Protein AF-A0A7G8DC48-F1 (afdb_monomer_lite)

Structure (mmCIF, N/CA/C/O backbone):
data_AF-A0A7G8DC48-F1
#
_entry.id   AF-A0A7G8DC48-F1
#
loop_
_atom_site.group_PDB
_atom_site.id
_atom_site.type_symbol
_atom_site.label_atom_id
_atom_site.label_alt_id
_atom_site.label_comp_id
_atom_site.label_asym_id
_atom_site.label_entity_id
_atom_site.label_seq_id
_atom_site.pdbx_PDB_ins_code
_atom_site.Cartn_x
_atom_site.Cartn_y
_atom_site.Cartn_z
_atom_site.occupancy
_atom_site.B_iso_or_equiv
_atom_site.auth_seq_id
_atom_site.auth_comp_id
_atom_site.auth_asym_id
_atom_site.auth_atom_id
_atom_site.pdbx_PDB_model_num
ATOM 1 N N . MET A 1 1 ? -18.745 5.823 3.805 1.00 41.88 1 MET A N 1
ATOM 2 C CA . MET A 1 1 ? -18.434 5.331 2.440 1.00 41.88 1 MET A CA 1
ATOM 3 C C . MET A 1 1 ? -16.960 5.470 2.044 1.00 41.88 1 MET A C 1
ATOM 5 O O . MET A 1 1 ? -16.484 4.563 1.382 1.00 41.88 1 MET A O 1
ATOM 9 N N . LYS A 1 2 ? -16.214 6.501 2.482 1.00 39.47 2 LYS A N 1
ATOM 10 C CA . LYS A 1 2 ? -14.803 6.722 2.087 1.00 39.47 2 LYS A CA 1
ATOM 11 C C . LYS A 1 2 ? -13.850 5.543 2.348 1.00 39.47 2 LYS A C 1
ATOM 13 O O . LYS A 1 2 ? -13.164 5.117 1.438 1.00 39.47 2 LYS A O 1
ATOM 18 N N . SER A 1 3 ? -13.888 4.904 3.514 1.00 40.12 3 SER A N 1
ATOM 19 C CA . SER A 1 3 ? -12.921 3.841 3.833 1.00 40.12 3 SER A CA 1
ATOM 20 C C . SER A 1 3 ? -13.140 2.507 3.089 1.00 40.12 3 SER A C 1
ATOM 22 O O . SER A 1 3 ? -12.330 1.598 3.225 1.00 40.12 3 SER A O 1
ATOM 24 N N . LEU A 1 4 ? -14.245 2.320 2.341 1.00 39.66 4 LEU A N 1
ATOM 25 C CA . LEU A 1 4 ? -14.420 1.126 1.486 1.00 39.66 4 LEU A CA 1
ATOM 26 C C . LEU A 1 4 ? -13.585 1.259 0.201 1.00 39.66 4 LEU A C 1
ATOM 28 O O . LEU A 1 4 ? -13.004 0.279 -0.241 1.00 39.66 4 LEU A O 1
ATOM 32 N N . LEU A 1 5 ? -13.472 2.486 -0.324 1.00 43.56 5 LEU A N 1
ATOM 33 C CA . LEU A 1 5 ? -12.595 2.827 -1.447 1.00 43.56 5 LEU A CA 1
ATOM 34 C C . LEU A 1 5 ? -11.119 2.632 -1.083 1.00 43.56 5 LEU A C 1
ATOM 36 O O . LEU A 1 5 ? -10.371 2.144 -1.913 1.00 43.56 5 LEU A O 1
ATOM 40 N N . VAL A 1 6 ? -10.732 2.918 0.164 1.00 48.12 6 VAL A N 1
ATOM 41 C CA . VAL A 1 6 ? -9.355 2.727 0.659 1.00 48.12 6 VAL A CA 1
ATOM 42 C C . VAL A 1 6 ? -8.963 1.248 0.711 1.00 48.12 6 VAL A C 1
ATOM 44 O O . VAL A 1 6 ? -7.875 0.876 0.291 1.00 48.12 6 VAL A O 1
ATOM 47 N N . LEU A 1 7 ? -9.875 0.375 1.158 1.00 49.19 7 LEU A N 1
ATOM 48 C CA . LEU A 1 7 ? -9.689 -1.082 1.101 1.00 49.19 7 LEU A CA 1
ATOM 49 C C . LEU A 1 7 ? -9.561 -1.573 -0.337 1.00 49.19 7 LEU A C 1
ATOM 51 O O . LEU A 1 7 ? -8.657 -2.341 -0.641 1.00 49.19 7 LEU A O 1
ATOM 55 N N . SER A 1 8 ? -10.441 -1.110 -1.224 1.00 47.03 8 SER A N 1
ATOM 56 C CA . SER A 1 8 ? -10.357 -1.432 -2.645 1.00 47.03 8 SER A CA 1
ATOM 57 C C . SER A 1 8 ? -9.055 -0.926 -3.260 1.00 47.03 8 SER A C 1
ATOM 59 O O . SER A 1 8 ? -8.451 -1.671 -4.012 1.00 47.03 8 SER A O 1
ATOM 61 N N . ALA A 1 9 ? -8.580 0.268 -2.902 1.00 49.69 9 ALA A N 1
ATOM 62 C CA . ALA A 1 9 ? -7.296 0.795 -3.347 1.00 49.69 9 ALA A CA 1
ATOM 63 C C . ALA A 1 9 ? -6.138 -0.069 -2.829 1.00 49.69 9 ALA A C 1
ATOM 65 O O . ALA A 1 9 ? -5.349 -0.539 -3.631 1.00 49.69 9 ALA A O 1
ATOM 66 N N . LEU A 1 10 ? -6.069 -0.388 -1.532 1.00 49.69 10 LEU A N 1
ATOM 67 C CA . LEU A 1 10 ? -5.017 -1.246 -0.951 1.00 49.69 10 LEU A CA 1
ATOM 68 C C . LEU A 1 10 ? -4.966 -2.649 -1.596 1.00 49.69 10 LEU A C 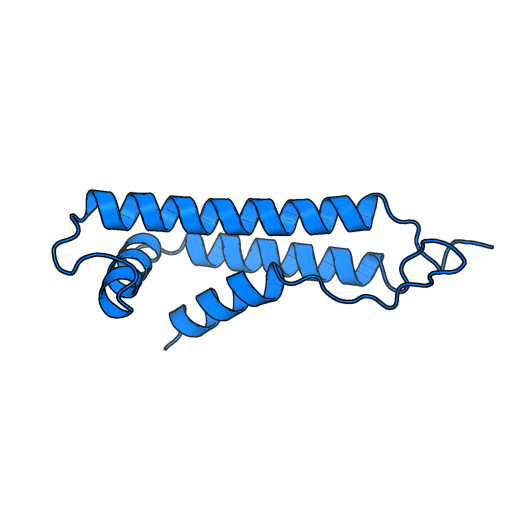1
ATOM 70 O O . LEU A 1 10 ? -3.890 -3.225 -1.781 1.00 49.69 10 LEU A O 1
ATOM 74 N N . PHE A 1 11 ? -6.125 -3.197 -1.974 1.00 51.03 11 PHE A N 1
ATOM 75 C CA . PHE A 1 11 ? -6.231 -4.469 -2.697 1.00 51.03 11 PHE A CA 1
ATOM 76 C C . PHE A 1 11 ? -5.941 -4.352 -4.204 1.00 51.03 11 PHE A C 1
ATOM 78 O O . PHE A 1 11 ? -5.379 -5.274 -4.784 1.00 51.03 11 PHE A O 1
ATOM 85 N N . LEU A 1 12 ? -6.316 -3.245 -4.849 1.00 46.00 12 LEU A N 1
ATOM 86 C CA . LEU A 1 12 ? -6.101 -3.017 -6.283 1.00 46.00 12 LEU A CA 1
ATOM 87 C C . LEU A 1 12 ? -4.659 -2.610 -6.600 1.00 46.00 12 LEU A C 1
ATOM 89 O O . LEU A 1 12 ? -4.172 -2.945 -7.671 1.00 46.00 12 LEU A O 1
ATOM 93 N N . THR A 1 13 ? -3.964 -1.937 -5.683 1.00 50.72 13 THR A N 1
ATOM 94 C CA . THR A 1 13 ? -2.565 -1.523 -5.873 1.00 50.72 13 THR A CA 1
ATOM 95 C C . THR A 1 13 ? -1.594 -2.678 -5.621 1.00 50.72 13 THR A C 1
ATOM 97 O O . THR A 1 13 ? -0.547 -2.772 -6.255 1.00 50.72 13 THR A O 1
ATOM 100 N N . SER A 1 14 ? -1.958 -3.622 -4.746 1.00 45.94 14 SER A N 1
ATOM 101 C CA . SER A 1 14 ? -1.218 -4.879 -4.567 1.00 45.94 14 SER A CA 1
ATOM 102 C C . SER A 1 14 ? -1.481 -5.906 -5.675 1.00 45.94 14 SER A C 1
ATOM 104 O O . SER A 1 14 ? -0.709 -6.861 -5.806 1.00 45.94 14 SER A O 1
ATOM 106 N N . ALA A 1 15 ? -2.520 -5.710 -6.494 1.00 43.62 15 ALA A N 1
ATOM 107 C CA . ALA A 1 15 ? -2.706 -6.493 -7.704 1.00 43.62 15 ALA A CA 1
ATOM 108 C C . ALA A 1 15 ? -1.609 -6.114 -8.713 1.00 43.62 15 ALA A C 1
ATOM 110 O O . ALA A 1 15 ? -1.339 -4.926 -8.903 1.00 43.62 15 ALA A O 1
ATOM 111 N N . PRO A 1 16 ? -0.953 -7.095 -9.355 1.00 50.09 16 PRO A N 1
ATOM 112 C CA . PRO A 1 16 ? 0.041 -6.804 -10.368 1.00 50.09 16 PRO A CA 1
ATOM 113 C C . PRO A 1 16 ? -0.633 -5.988 -11.459 1.00 50.09 16 PRO A C 1
ATOM 115 O O . PRO A 1 16 ? -1.626 -6.399 -12.067 1.00 50.09 16 PRO A O 1
ATOM 118 N N . VAL A 1 17 ? -0.091 -4.806 -11.684 1.00 54.34 17 VAL A N 1
ATOM 119 C CA . VAL A 1 17 ? -0.456 -4.026 -12.841 1.00 54.34 17 VAL A CA 1
ATOM 120 C C . VAL A 1 17 ? 0.146 -4.781 -14.005 1.00 54.34 17 VAL A C 1
ATOM 122 O O . VAL A 1 17 ? 1.366 -4.902 -14.104 1.00 54.34 17 VAL A O 1
ATOM 125 N N . TYR A 1 18 ? -0.709 -5.347 -14.847 1.00 51.53 18 TYR A N 1
ATOM 126 C CA . TYR A 1 18 ? -0.273 -5.933 -16.101 1.00 51.53 18 TYR A CA 1
ATOM 127 C C . TYR A 1 18 ? 0.190 -4.795 -17.007 1.00 51.53 18 TYR A C 1
ATOM 129 O O . TYR A 1 18 ? -0.578 -4.252 -17.801 1.00 51.53 18 TYR A O 1
ATOM 137 N N . SER A 1 19 ? 1.451 -4.408 -16.852 1.00 58.16 19 SER A N 1
ATOM 138 C CA . SER A 1 19 ? 2.168 -3.703 -17.895 1.00 58.16 19 SER A CA 1
ATOM 139 C C . SER A 1 19 ? 2.209 -4.594 -19.140 1.00 58.16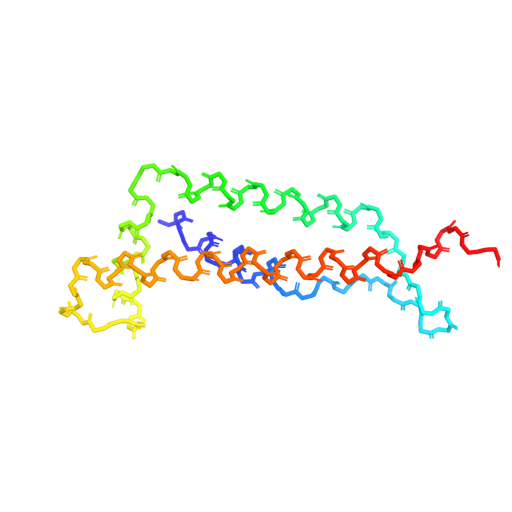 19 SER A C 1
ATOM 141 O O . SER A 1 19 ? 2.122 -5.824 -19.054 1.00 58.16 19 SER A O 1
ATOM 143 N N . GLN A 1 20 ? 2.278 -3.983 -20.323 1.00 63.19 20 GLN A N 1
ATOM 144 C CA . GLN A 1 20 ? 2.475 -4.749 -21.550 1.00 63.19 20 GLN A CA 1
ATOM 145 C C . GLN A 1 20 ? 3.879 -5.354 -21.495 1.00 63.19 20 GLN A C 1
ATOM 147 O O . GLN A 1 20 ? 4.878 -4.674 -21.726 1.00 63.19 20 GLN A O 1
ATOM 152 N N . TYR A 1 21 ? 3.923 -6.619 -21.091 1.00 66.69 21 TYR A N 1
ATOM 153 C CA . TYR A 1 21 ? 5.126 -7.421 -20.977 1.00 66.69 21 TYR A CA 1
ATOM 154 C C . TYR A 1 21 ? 5.460 -8.019 -22.342 1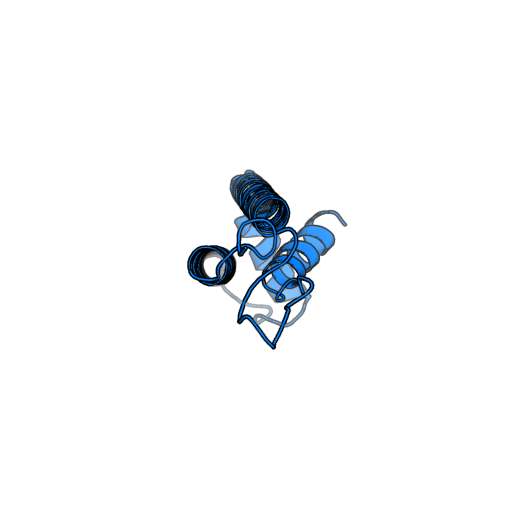.00 66.69 21 TYR A C 1
ATOM 156 O O . TYR A 1 21 ? 4.624 -8.703 -22.942 1.00 66.69 21 TYR A O 1
ATOM 164 N N . TYR A 1 22 ? 6.671 -7.758 -22.825 1.00 64.56 22 TYR A N 1
ATOM 165 C CA . TYR A 1 22 ? 7.201 -8.383 -24.032 1.00 64.56 22 TYR A CA 1
ATOM 166 C C . TYR A 1 22 ? 7.991 -9.624 -23.625 1.00 64.56 22 TYR A C 1
ATOM 168 O O . TYR A 1 22 ? 9.109 -9.531 -23.126 1.00 64.56 22 TYR A O 1
ATOM 176 N N . ALA A 1 23 ? 7.377 -10.793 -23.820 1.00 64.69 23 ALA A N 1
ATOM 177 C CA . ALA A 1 23 ? 7.946 -12.077 -23.415 1.00 64.69 23 ALA A CA 1
ATOM 178 C C . ALA A 1 23 ? 9.224 -12.454 -24.180 1.00 64.69 23 ALA A C 1
ATOM 180 O O . ALA A 1 23 ? 10.014 -13.242 -23.666 1.00 64.69 23 ALA A O 1
ATOM 181 N N . ASP A 1 24 ? 9.423 -11.893 -25.376 1.00 66.44 24 ASP A N 1
ATOM 182 C CA . ASP A 1 24 ? 10.596 -12.169 -26.208 1.00 66.44 24 ASP A CA 1
ATOM 183 C C . ASP A 1 24 ? 11.875 -11.506 -25.655 1.00 66.44 24 ASP A C 1
ATOM 185 O O . ASP A 1 24 ? 12.954 -12.077 -25.791 1.00 66.44 24 ASP A O 1
ATOM 189 N N . ASP A 1 25 ? 11.743 -10.373 -24.950 1.00 67.38 25 ASP A N 1
ATOM 190 C CA . ASP A 1 25 ? 12.868 -9.555 -24.460 1.00 67.38 25 ASP A CA 1
ATOM 191 C C . ASP A 1 25 ? 12.893 -9.392 -22.924 1.00 67.38 25 ASP A C 1
ATOM 193 O O . ASP A 1 25 ? 13.676 -8.608 -22.387 1.00 67.38 25 ASP A O 1
ATOM 197 N N . ASP A 1 26 ? 12.024 -10.120 -22.207 1.00 73.19 26 ASP A N 1
ATOM 198 C CA . ASP A 1 26 ? 11.825 -10.054 -20.745 1.00 73.19 26 ASP A CA 1
ATOM 199 C C . ASP A 1 26 ? 11.734 -8.609 -20.212 1.00 73.19 26 ASP A C 1
ATOM 201 O O . ASP A 1 26 ? 12.313 -8.256 -19.184 1.00 73.19 26 ASP A O 1
ATOM 205 N N . CYS A 1 27 ? 11.035 -7.739 -20.948 1.00 76.81 27 CYS A N 1
ATOM 206 C CA . CYS A 1 27 ? 10.994 -6.300 -20.691 1.00 76.81 27 CYS A CA 1
ATOM 207 C C . CYS A 1 27 ? 9.573 -5.766 -20.496 1.00 76.81 27 CYS A C 1
ATOM 209 O O . CYS A 1 27 ? 8.570 -6.384 -20.872 1.00 76.81 27 CYS A O 1
ATOM 211 N N . VAL A 1 28 ? 9.490 -4.567 -19.911 1.00 77.19 28 VAL A N 1
ATOM 212 C CA . VAL A 1 28 ? 8.230 -3.876 -19.624 1.00 77.19 28 VAL A CA 1
ATOM 213 C C . VAL A 1 28 ? 8.112 -2.585 -20.434 1.00 77.19 28 VAL A C 1
ATOM 215 O O . VAL A 1 28 ? 8.930 -1.676 -20.286 1.00 77.19 28 VAL A O 1
ATOM 218 N N . LEU A 1 29 ? 7.055 -2.467 -21.245 1.00 74.62 29 LEU A N 1
ATOM 219 C CA . LEU A 1 29 ? 6.684 -1.204 -21.884 1.00 74.62 29 LEU A CA 1
ATOM 220 C C . LEU A 1 29 ? 6.072 -0.257 -20.836 1.00 74.62 29 LEU A C 1
ATOM 222 O O . LEU A 1 29 ? 5.264 -0.688 -20.012 1.00 74.62 29 LEU A O 1
ATOM 226 N N . ASN A 1 30 ? 6.406 1.037 -20.895 1.00 74.06 30 ASN A N 1
ATOM 227 C CA . ASN A 1 30 ? 5.897 2.070 -19.979 1.00 74.06 30 ASN A CA 1
ATOM 228 C C . ASN A 1 30 ? 6.310 1.870 -18.502 1.00 74.06 30 ASN A C 1
ATOM 230 O O . ASN A 1 30 ? 5.614 2.323 -17.589 1.00 74.06 30 ASN A O 1
ATOM 234 N N . LYS A 1 31 ? 7.460 1.226 -18.248 1.00 80.12 31 LYS A N 1
ATOM 235 C CA . LYS A 1 31 ? 7.982 0.965 -16.894 1.00 80.12 31 LYS A CA 1
ATOM 236 C C . LYS A 1 31 ? 8.016 2.225 -16.024 1.00 80.12 31 LYS A C 1
ATOM 238 O O . LYS A 1 31 ? 7.528 2.197 -14.897 1.00 80.12 31 LYS A O 1
ATOM 243 N N . ALA A 1 32 ? 8.575 3.324 -16.536 1.00 77.94 32 ALA A N 1
ATOM 244 C CA . ALA A 1 32 ? 8.737 4.560 -15.767 1.00 77.94 32 ALA A CA 1
ATOM 245 C C . ALA A 1 32 ? 7.398 5.134 -15.267 1.00 77.94 32 ALA A C 1
ATOM 247 O O . ALA A 1 32 ? 7.290 5.522 -14.104 1.00 77.94 32 ALA A O 1
ATOM 248 N N . SER A 1 33 ? 6.366 5.149 -16.116 1.00 79.06 33 SER A N 1
ATOM 249 C CA . SER A 1 33 ? 5.031 5.610 -15.720 1.00 79.06 33 SER A CA 1
ATOM 250 C C . SER A 1 33 ? 4.339 4.652 -14.754 1.00 79.06 33 SER A C 1
ATOM 252 O O . SER A 1 33 ? 3.615 5.109 -13.874 1.00 79.06 33 SER A O 1
ATOM 254 N N . GLU A 1 34 ? 4.577 3.342 -14.874 1.00 76.94 34 GLU A N 1
ATOM 255 C CA . GLU A 1 34 ? 4.020 2.368 -13.931 1.00 76.94 34 GLU A CA 1
ATOM 256 C C . GLU A 1 34 ? 4.647 2.503 -12.548 1.00 76.94 34 GLU A C 1
ATOM 258 O O . GLU A 1 34 ? 3.920 2.592 -11.562 1.00 76.94 34 GLU A O 1
ATOM 263 N N . ILE A 1 35 ? 5.975 2.624 -12.467 1.00 79.75 35 ILE A N 1
ATOM 264 C CA . ILE A 1 35 ? 6.663 2.887 -11.197 1.00 79.75 35 ILE A CA 1
ATOM 265 C C . ILE A 1 35 ? 6.138 4.182 -10.570 1.00 79.75 35 ILE A C 1
ATOM 267 O O . ILE A 1 35 ? 5.747 4.166 -9.407 1.00 79.75 35 ILE A O 1
ATOM 271 N N . GLN A 1 36 ? 6.034 5.272 -11.340 1.00 80.69 36 GLN A N 1
ATOM 272 C CA . GLN A 1 36 ? 5.488 6.537 -10.833 1.00 80.69 36 GLN A CA 1
ATOM 273 C C . GLN A 1 36 ? 4.056 6.401 -10.314 1.00 80.69 36 GLN A C 1
ATOM 275 O O . GLN A 1 36 ? 3.720 6.965 -9.270 1.00 80.69 36 GLN A O 1
ATOM 280 N N . ARG A 1 37 ? 3.198 5.657 -11.020 1.00 79.94 37 ARG A N 1
ATOM 281 C CA . ARG A 1 37 ? 1.823 5.431 -10.573 1.00 79.94 37 ARG A CA 1
ATOM 282 C C . ARG A 1 37 ? 1.791 4.624 -9.276 1.00 79.94 37 ARG A C 1
ATOM 284 O O . ARG A 1 37 ? 1.103 5.033 -8.345 1.00 79.94 37 ARG A O 1
ATOM 291 N N . MET A 1 38 ? 2.568 3.543 -9.184 1.00 76.88 38 MET A N 1
ATOM 292 C CA . MET A 1 38 ? 2.650 2.716 -7.975 1.00 76.88 38 MET A CA 1
ATOM 293 C C . MET A 1 38 ? 3.220 3.491 -6.780 1.00 76.88 38 MET A C 1
ATOM 295 O O . MET A 1 38 ? 2.710 3.369 -5.669 1.00 76.88 38 MET A O 1
ATOM 299 N N . GLU A 1 39 ? 4.235 4.331 -6.989 1.00 76.81 39 GLU A N 1
ATOM 300 C CA . GLU A 1 39 ? 4.775 5.212 -5.947 1.00 76.81 39 GLU A CA 1
ATOM 301 C C . GLU A 1 39 ? 3.749 6.257 -5.489 1.00 76.81 39 GLU A C 1
ATOM 303 O O . GLU A 1 39 ? 3.603 6.494 -4.288 1.00 76.81 39 GLU A O 1
ATOM 308 N N . SER A 1 40 ? 3.004 6.859 -6.420 1.00 80.12 40 SER A N 1
ATOM 309 C CA . SER A 1 40 ? 1.933 7.807 -6.091 1.00 80.12 40 SER A CA 1
ATOM 310 C C . SER A 1 40 ? 0.826 7.139 -5.272 1.00 80.12 40 SER A C 1
ATOM 312 O O . SER A 1 40 ? 0.380 7.689 -4.266 1.00 80.12 40 SER A O 1
ATOM 314 N N . GLU A 1 41 ? 0.417 5.935 -5.667 1.00 74.25 41 GLU A N 1
ATOM 315 C CA . GLU A 1 41 ? -0.570 5.125 -4.953 1.00 74.25 41 GLU A CA 1
ATOM 316 C C . GLU A 1 41 ? -0.087 4.745 -3.546 1.00 74.25 41 GLU A C 1
ATOM 318 O O . GLU A 1 41 ? -0.858 4.829 -2.587 1.00 74.25 41 GLU A O 1
ATOM 323 N N . LEU A 1 42 ? 1.200 4.403 -3.389 1.00 73.81 42 LEU A N 1
ATOM 324 C CA . LEU A 1 42 ? 1.805 4.154 -2.079 1.00 73.81 42 LEU A CA 1
ATOM 325 C C . LEU A 1 42 ? 1.692 5.380 -1.177 1.00 73.81 42 LEU A C 1
ATOM 327 O O . LEU A 1 42 ? 1.283 5.276 -0.022 1.00 73.81 42 LEU A O 1
ATOM 331 N N . GLN A 1 43 ? 2.082 6.542 -1.700 1.00 73.56 43 GLN A N 1
ATOM 332 C CA . GLN A 1 43 ? 2.097 7.787 -0.942 1.00 73.56 43 GLN A CA 1
ATOM 333 C C . GLN A 1 43 ? 0.690 8.217 -0.533 1.00 73.56 43 GLN A C 1
ATOM 335 O O . GLN A 1 43 ? 0.505 8.697 0.586 1.00 73.56 43 GLN A O 1
ATOM 340 N N . GLU A 1 44 ? -0.298 8.044 -1.410 1.00 76.38 44 GLU A N 1
ATOM 341 C CA . GLU A 1 44 ? -1.696 8.334 -1.098 1.00 76.38 44 GLU A CA 1
ATOM 342 C C . GLU A 1 44 ? -2.216 7.410 0.011 1.00 76.38 44 GLU A C 1
ATOM 344 O O . GLU A 1 44 ? -2.733 7.894 1.017 1.00 76.38 44 GLU A O 1
ATOM 349 N N . GLN A 1 45 ? -1.961 6.101 -0.084 1.00 70.50 45 GLN A N 1
ATOM 350 C CA . GLN A 1 45 ? -2.363 5.143 0.952 1.00 70.50 45 GLN A CA 1
ATOM 351 C C . GLN A 1 45 ? -1.671 5.394 2.293 1.00 70.50 45 GLN A C 1
ATOM 353 O O . GLN A 1 45 ? -2.298 5.281 3.346 1.00 70.50 45 GLN A O 1
ATOM 358 N N . VAL A 1 46 ? -0.386 5.759 2.284 1.00 73.06 46 VAL A N 1
ATOM 359 C CA . VAL A 1 46 ? 0.338 6.130 3.507 1.00 73.06 46 VAL A CA 1
ATOM 360 C C . VAL A 1 46 ? -0.320 7.344 4.162 1.00 73.06 46 VAL A C 1
ATOM 362 O O . VAL A 1 46 ? -0.657 7.263 5.342 1.00 73.06 46 VAL A O 1
ATOM 365 N N . LYS A 1 47 ? -0.592 8.412 3.403 1.00 72.38 47 LYS A N 1
ATOM 366 C CA . LYS A 1 47 ? -1.258 9.618 3.924 1.00 72.38 47 LYS A CA 1
ATOM 367 C C . LYS A 1 47 ? -2.623 9.306 4.531 1.00 72.38 47 LYS A C 1
ATOM 369 O O . LYS A 1 47 ? -2.919 9.760 5.630 1.00 72.38 47 LYS A O 1
ATOM 374 N N . GLU A 1 48 ? -3.435 8.486 3.866 1.00 71.56 48 GLU A N 1
ATOM 375 C CA . GLU A 1 48 ? -4.752 8.099 4.388 1.00 71.56 48 GLU A CA 1
ATOM 376 C C . GLU A 1 48 ? -4.661 7.313 5.702 1.00 71.56 48 GLU A C 1
ATOM 378 O O . GLU A 1 48 ? -5.523 7.449 6.569 1.00 71.56 48 GLU A O 1
ATOM 383 N N . THR A 1 49 ? -3.605 6.514 5.881 1.00 70.56 49 THR A N 1
ATOM 384 C CA . THR A 1 49 ? -3.376 5.759 7.125 1.00 70.56 49 THR A CA 1
ATOM 385 C C . THR A 1 49 ? -2.843 6.613 8.278 1.00 70.56 49 THR A C 1
ATOM 387 O O . THR A 1 49 ? -2.919 6.186 9.430 1.00 70.56 49 THR A O 1
ATOM 390 N N . GLU A 1 50 ? -2.317 7.804 7.983 1.00 73.00 50 GLU A N 1
ATOM 391 C CA . GLU A 1 50 ? -1.837 8.783 8.967 1.00 73.00 50 GLU A CA 1
ATOM 392 C C . GLU A 1 50 ? -2.965 9.676 9.510 1.00 73.00 50 GLU A C 1
ATOM 394 O O . GLU A 1 50 ? -2.775 10.367 10.514 1.00 73.00 50 GLU A O 1
ATOM 399 N N . GLU A 1 51 ? -4.156 9.632 8.900 1.00 79.88 51 GLU A N 1
ATOM 400 C CA . GLU A 1 51 ? -5.327 10.370 9.367 1.00 79.88 51 GLU A CA 1
ATOM 401 C C . GLU A 1 51 ? -5.732 9.948 10.796 1.00 79.88 51 GLU A C 1
ATOM 403 O O . GLU A 1 51 ? -5.872 8.748 11.092 1.00 79.88 51 GLU A O 1
ATOM 408 N N . PRO A 1 52 ? -5.983 10.910 11.705 1.00 74.81 52 PRO A N 1
ATOM 409 C CA . PRO A 1 52 ? -6.414 10.610 13.064 1.00 74.81 52 PRO A CA 1
ATOM 410 C C . PRO A 1 52 ? -7.672 9.731 13.084 1.00 74.81 52 PRO A C 1
ATOM 412 O O . PRO A 1 52 ? -8.704 10.065 12.505 1.00 74.81 52 PRO A O 1
ATOM 415 N N . GLY A 1 53 ? -7.601 8.597 13.784 1.00 79.31 53 GLY A N 1
ATOM 416 C CA . GLY A 1 53 ? -8.727 7.668 13.924 1.00 79.31 53 GLY A CA 1
ATOM 417 C C . GLY A 1 53 ? -8.952 6.729 12.733 1.00 79.31 53 GLY A C 1
ATOM 418 O O . GLY A 1 53 ? -9.886 5.925 12.779 1.00 79.31 53 GLY A O 1
ATOM 419 N N . PHE A 1 54 ? -8.100 6.757 11.697 1.00 82.38 54 PHE A N 1
ATOM 420 C CA . PHE A 1 54 ? -8.164 5.786 10.598 1.00 82.38 54 PHE A CA 1
ATOM 421 C C . PHE A 1 54 ? -8.037 4.348 11.112 1.00 82.38 54 PHE A C 1
ATOM 423 O O . PHE A 1 54 ? -8.877 3.502 10.808 1.00 82.38 54 PHE A O 1
ATOM 430 N N . ILE A 1 55 ? -7.018 4.092 11.938 1.00 79.62 55 ILE A N 1
ATOM 431 C CA . ILE A 1 55 ? -6.725 2.771 12.511 1.00 79.62 55 ILE A CA 1
ATOM 432 C C . ILE A 1 55 ? -7.908 2.235 13.323 1.00 79.62 55 ILE A C 1
ATOM 434 O O . ILE A 1 55 ? -8.290 1.075 13.166 1.00 79.62 55 ILE A O 1
ATOM 438 N N . ASP A 1 56 ? -8.525 3.090 14.138 1.00 80.81 56 ASP A N 1
ATOM 439 C CA . ASP A 1 56 ? -9.667 2.710 14.968 1.00 80.81 56 ASP A CA 1
ATOM 440 C C . ASP A 1 56 ? -10.899 2.411 14.095 1.00 80.81 56 ASP A C 1
ATOM 442 O O . ASP A 1 56 ? -11.530 1.361 14.235 1.00 80.81 56 ASP A O 1
ATOM 446 N N . SER A 1 57 ? -11.183 3.271 13.107 1.00 82.94 57 SER A N 1
ATOM 447 C CA . SER A 1 57 ? -12.277 3.068 12.148 1.00 82.94 57 SER A CA 1
ATOM 448 C C . SER A 1 57 ? -12.097 1.798 11.311 1.00 82.94 57 SER A C 1
ATOM 450 O O . SER A 1 57 ? -13.065 1.085 11.028 1.00 82.94 57 SER A O 1
ATOM 452 N N . PHE A 1 58 ? -10.863 1.503 10.907 1.00 82.25 58 PHE A N 1
ATOM 453 C CA . PHE A 1 58 ? -10.527 0.306 10.152 1.00 82.25 58 PHE A CA 1
ATOM 454 C C . PHE A 1 58 ? -10.693 -0.954 11.005 1.00 82.25 58 PHE A C 1
ATOM 456 O O . PHE A 1 58 ? -11.340 -1.907 10.571 1.00 82.25 58 PHE A O 1
ATOM 463 N N . GLY A 1 59 ? -10.203 -0.932 12.246 1.00 81.38 59 GLY A N 1
ATOM 464 C CA . GLY A 1 59 ? -10.383 -2.017 13.205 1.00 81.38 59 GLY A CA 1
ATOM 465 C C . GLY A 1 59 ? -11.857 -2.345 13.476 1.00 81.38 59 GLY A C 1
ATOM 466 O O . GLY A 1 59 ? -12.250 -3.513 13.465 1.00 81.38 59 GLY A O 1
ATOM 467 N N . ASP A 1 60 ? -12.708 -1.328 13.634 1.00 84.50 60 ASP A N 1
ATOM 468 C CA . ASP A 1 60 ? -14.158 -1.519 13.789 1.00 84.50 60 ASP A CA 1
ATOM 469 C C . ASP A 1 60 ? -14.827 -2.077 12.527 1.00 84.50 60 ASP A C 1
ATOM 471 O O . ASP A 1 60 ? -15.764 -2.878 12.602 1.00 84.50 60 ASP A O 1
ATOM 475 N N . ARG A 1 61 ? -14.324 -1.714 11.345 1.00 81.12 61 ARG A N 1
ATOM 476 C CA . ARG A 1 61 ? -14.803 -2.262 10.071 1.00 81.12 61 ARG A CA 1
ATOM 477 C C . ARG A 1 61 ? -14.440 -3.725 9.883 1.00 81.12 61 ARG A C 1
ATOM 479 O O . ARG A 1 61 ? -15.261 -4.463 9.341 1.00 81.12 61 ARG A O 1
ATOM 486 N N . LEU A 1 62 ? -13.272 -4.166 10.340 1.00 80.88 62 LEU A N 1
ATOM 487 C CA . LEU A 1 62 ? -12.913 -5.586 10.321 1.00 80.88 62 LEU A CA 1
ATOM 488 C C . LEU A 1 62 ? -13.888 -6.418 11.166 1.00 80.88 62 LEU A C 1
ATOM 490 O O . LEU A 1 62 ? -14.288 -7.505 10.758 1.00 80.88 62 LEU A O 1
ATOM 494 N N . VAL A 1 63 ? -14.356 -5.877 12.294 1.00 81.25 63 VAL A N 1
ATOM 495 C CA . VAL A 1 63 ? -15.424 -6.508 13.084 1.00 81.25 63 VAL A CA 1
ATOM 496 C C . VAL A 1 63 ? -16.757 -6.498 12.335 1.00 81.25 63 VAL A C 1
ATOM 498 O O . VAL A 1 63 ? -17.421 -7.528 12.229 1.00 81.25 63 VAL A O 1
ATOM 501 N N . PHE A 1 64 ? -17.151 -5.350 11.777 1.00 82.50 64 PHE A N 1
ATOM 502 C CA . PHE A 1 64 ? -18.413 -5.214 11.040 1.00 82.50 64 PHE A CA 1
ATOM 503 C C . PHE A 1 64 ? -18.498 -6.149 9.821 1.00 82.50 64 PHE A C 1
ATOM 505 O O . PHE A 1 64 ? -19.555 -6.708 9.541 1.00 82.50 64 PHE A O 1
ATOM 512 N N . THR A 1 65 ? -17.383 -6.347 9.117 1.00 79.44 65 THR A N 1
ATOM 513 C CA . THR A 1 65 ? -17.270 -7.220 7.933 1.00 79.44 65 THR A CA 1
ATOM 514 C C . THR A 1 65 ? -17.029 -8.692 8.280 1.00 79.44 65 THR A C 1
ATOM 516 O O . THR A 1 65 ? -16.835 -9.513 7.385 1.00 79.44 65 THR A O 1
ATOM 519 N N . GLY A 1 66 ? -17.036 -9.050 9.569 1.00 80.56 66 GLY A N 1
ATOM 520 C CA . GLY A 1 66 ? -16.880 -10.431 10.029 1.00 80.56 66 GLY A CA 1
ATOM 521 C C . GLY A 1 66 ? -15.464 -10.994 9.892 1.00 80.56 66 GLY A C 1
ATOM 522 O O . GLY A 1 66 ? -15.284 -12.201 10.004 1.00 80.56 66 GLY A O 1
ATOM 523 N N . HIS A 1 67 ? -14.465 -10.142 9.652 1.00 78.56 67 HIS A N 1
ATOM 524 C CA . HIS A 1 67 ? -13.054 -10.537 9.614 1.00 78.56 67 HIS A CA 1
ATOM 525 C C . HIS A 1 67 ? -12.452 -10.636 11.025 1.00 78.56 67 HIS A C 1
ATOM 527 O O . HIS A 1 67 ? -11.419 -11.274 11.207 1.00 78.56 67 HIS A O 1
ATOM 533 N N . LEU A 1 68 ? -13.109 -10.036 12.027 1.00 79.56 68 LEU A N 1
ATOM 534 C CA . LEU A 1 68 ? -12.780 -10.161 13.447 1.00 79.56 68 LEU A CA 1
ATOM 535 C C . LEU A 1 68 ? -14.010 -10.529 14.297 1.00 79.56 68 LEU A C 1
ATOM 537 O O . LEU A 1 68 ? -15.136 -10.194 13.916 1.00 79.56 68 LEU A O 1
ATOM 541 N N . PRO A 1 69 ? -13.810 -11.172 15.468 1.00 85.00 69 PRO A N 1
ATOM 542 C CA . PRO A 1 69 ? -14.876 -11.420 16.439 1.00 85.00 69 PRO A CA 1
ATOM 543 C C . PRO A 1 69 ? -15.585 -10.129 16.870 1.00 85.00 69 PRO A C 1
ATOM 545 O O . PRO A 1 69 ? -14.965 -9.070 16.981 1.00 85.00 69 PRO A O 1
ATOM 548 N N . LYS A 1 70 ? -16.889 -10.216 17.166 1.00 87.44 70 LYS A N 1
ATOM 549 C CA . LYS A 1 70 ? -17.702 -9.058 17.596 1.00 87.44 70 LYS A CA 1
ATOM 550 C C . LYS A 1 70 ? -17.228 -8.431 18.906 1.00 87.44 70 LYS A C 1
ATOM 552 O O . LYS A 1 70 ? -17.434 -7.242 19.127 1.00 87.44 70 LYS A O 1
ATOM 557 N N . ASP A 1 71 ? -16.603 -9.234 19.749 1.00 90.62 71 ASP A N 1
ATOM 558 C CA . ASP A 1 71 ? -16.039 -8.900 21.051 1.00 90.62 71 ASP A CA 1
ATOM 559 C C . ASP A 1 71 ? -14.518 -8.676 21.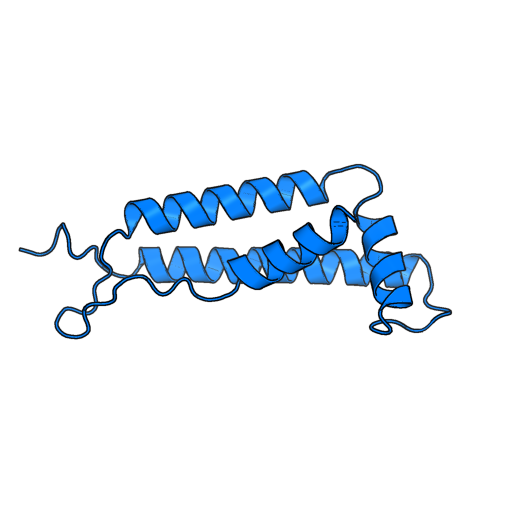004 1.00 90.62 71 ASP A C 1
ATOM 561 O O . ASP A 1 71 ? -13.877 -8.590 22.052 1.00 90.62 71 ASP A O 1
ATOM 565 N N . ALA A 1 72 ? -13.928 -8.545 19.807 1.00 88.31 72 ALA A N 1
ATOM 566 C CA . ALA A 1 72 ? -12.513 -8.226 19.658 1.00 88.31 72 ALA A CA 1
ATOM 567 C C . ALA A 1 72 ? -12.152 -6.968 20.465 1.00 88.31 72 ALA A C 1
ATOM 569 O O . ALA A 1 72 ? -12.786 -5.914 20.339 1.00 88.31 72 ALA A O 1
ATOM 570 N N . SER A 1 73 ? -11.112 -7.078 21.293 1.00 91.56 73 SER A N 1
ATOM 571 C CA . SER A 1 73 ? -10.650 -5.973 22.131 1.00 91.56 73 SER A CA 1
ATOM 572 C C . SER A 1 73 ? -10.143 -4.807 21.278 1.00 91.56 73 SER A C 1
ATOM 574 O O . SER A 1 73 ? -9.662 -4.997 20.160 1.00 91.56 73 SER A O 1
ATOM 576 N N . ALA A 1 74 ? -10.191 -3.585 21.815 1.00 85.31 74 ALA A N 1
ATOM 577 C CA . ALA A 1 74 ? -9.662 -2.406 21.122 1.00 85.31 74 ALA A CA 1
ATOM 578 C C . ALA A 1 74 ? -8.181 -2.577 20.724 1.00 85.31 74 ALA A C 1
ATOM 580 O O . ALA A 1 74 ? -7.783 -2.191 19.628 1.00 85.31 74 ALA A O 1
ATOM 581 N N . SER A 1 75 ? -7.383 -3.231 21.579 1.00 87.62 75 SER A N 1
ATOM 582 C CA . SER A 1 75 ? -5.984 -3.558 21.281 1.00 87.62 75 SER A CA 1
ATOM 583 C C . SER A 1 75 ? -5.859 -4.491 20.075 1.00 87.62 75 SER A C 1
ATOM 585 O O . SER A 1 75 ? -5.060 -4.223 19.184 1.00 87.62 75 SER A O 1
ATOM 587 N N . MET A 1 76 ? -6.677 -5.547 20.011 1.00 86.50 76 MET A N 1
ATOM 588 C CA . MET A 1 76 ? -6.661 -6.509 18.905 1.00 86.50 76 MET A CA 1
ATOM 589 C C . MET A 1 76 ? -7.060 -5.854 17.580 1.00 86.50 76 MET A C 1
ATOM 591 O O . MET A 1 76 ? -6.395 -6.057 16.568 1.00 86.50 76 MET A O 1
ATOM 595 N N . LYS A 1 77 ? -8.115 -5.029 17.590 1.00 82.81 77 LYS A N 1
ATOM 596 C CA . LYS A 1 77 ? -8.556 -4.270 16.410 1.00 82.81 77 LYS A CA 1
ATOM 597 C C . LYS A 1 77 ? -7.434 -3.390 15.858 1.00 82.81 77 LYS A C 1
ATOM 599 O O . LYS A 1 77 ? -7.199 -3.383 14.653 1.00 82.81 77 LYS A O 1
ATOM 604 N N . LYS A 1 78 ? -6.730 -2.685 16.748 1.00 82.88 78 LYS A N 1
ATOM 605 C CA . LYS A 1 78 ? -5.616 -1.797 16.405 1.00 82.88 78 LYS A CA 1
ATOM 606 C C . LYS A 1 78 ? -4.409 -2.558 15.856 1.00 82.88 78 LYS A C 1
ATOM 608 O O . LYS A 1 78 ? -3.845 -2.153 14.846 1.00 82.88 78 LYS A O 1
ATOM 613 N N . GLU A 1 79 ? -4.014 -3.647 16.506 1.00 83.75 79 GLU A N 1
ATOM 614 C CA . GLU A 1 79 ? -2.862 -4.453 16.093 1.00 83.75 79 GLU A CA 1
ATOM 615 C C . GLU A 1 79 ? -3.072 -5.072 14.707 1.00 83.75 79 GLU A C 1
ATOM 617 O O . GLU A 1 79 ? -2.210 -4.956 13.837 1.00 83.75 79 GLU A O 1
ATOM 622 N N . LEU A 1 80 ? -4.256 -5.639 14.456 1.00 79.25 80 LEU A N 1
ATOM 623 C CA . LEU A 1 80 ? -4.608 -6.185 13.145 1.00 79.25 80 LEU A CA 1
ATOM 624 C C . LEU A 1 80 ? -4.721 -5.113 12.063 1.00 79.25 80 LEU A C 1
ATOM 626 O O . LEU A 1 80 ? -4.277 -5.340 10.940 1.00 79.25 80 LEU A O 1
ATOM 630 N N . ALA A 1 81 ? -5.282 -3.948 12.390 1.00 77.81 81 ALA A N 1
ATOM 631 C CA . ALA A 1 81 ? -5.335 -2.819 11.469 1.00 77.81 81 ALA A CA 1
ATOM 632 C C . ALA A 1 81 ? -3.930 -2.397 11.012 1.00 77.81 81 ALA A C 1
ATOM 634 O O . ALA A 1 81 ? -3.684 -2.258 9.814 1.00 77.81 81 ALA A O 1
ATOM 635 N N . LEU A 1 82 ? -2.997 -2.263 11.959 1.00 80.75 82 LEU A N 1
ATOM 636 C CA . LEU A 1 82 ? -1.599 -1.939 11.674 1.00 80.75 82 LEU A CA 1
ATOM 637 C C . LEU A 1 82 ? -0.912 -3.033 10.852 1.00 80.75 82 LEU A C 1
ATOM 639 O O . LEU A 1 82 ? -0.242 -2.722 9.869 1.00 80.75 82 LEU A O 1
ATOM 643 N N . TRP A 1 83 ? -1.107 -4.303 11.217 1.00 81.31 83 TRP A N 1
ATOM 644 C CA . TRP A 1 83 ? -0.536 -5.437 10.489 1.00 81.31 83 TRP A CA 1
ATOM 645 C C . TRP A 1 83 ? -0.990 -5.469 9.026 1.00 81.31 83 TRP A C 1
ATOM 647 O O . TRP A 1 83 ? -0.177 -5.687 8.128 1.00 81.31 83 TRP A O 1
ATOM 657 N N . PHE A 1 84 ? -2.272 -5.199 8.774 1.00 77.19 84 PHE A N 1
ATOM 658 C CA . PHE A 1 84 ? -2.831 -5.190 7.426 1.00 77.19 84 PHE A CA 1
ATOM 659 C C . PHE A 1 84 ? -2.220 -4.082 6.559 1.00 77.19 84 PHE A C 1
ATOM 661 O O . PHE A 1 84 ? -1.782 -4.335 5.438 1.00 77.19 84 PHE A O 1
ATOM 668 N N . ILE A 1 85 ? -2.138 -2.864 7.101 1.00 76.06 85 ILE A N 1
ATOM 669 C CA . ILE A 1 85 ? -1.553 -1.701 6.416 1.00 76.06 85 ILE A CA 1
ATOM 670 C C . ILE A 1 85 ? -0.084 -1.955 6.075 1.00 76.06 85 ILE A C 1
ATOM 672 O O . ILE A 1 85 ? 0.347 -1.727 4.945 1.00 76.06 85 ILE A O 1
ATOM 676 N N . GLU A 1 86 ? 0.679 -2.459 7.041 1.00 79.06 86 GLU A N 1
ATOM 677 C CA . GLU A 1 86 ? 2.089 -2.795 6.856 1.00 79.06 86 GLU A CA 1
ATOM 678 C C . GLU A 1 86 ? 2.275 -3.897 5.798 1.00 79.06 86 GLU A C 1
ATOM 680 O O . GLU A 1 86 ? 3.181 -3.819 4.966 1.00 79.06 86 GLU A O 1
ATOM 685 N N . GLY A 1 87 ? 1.385 -4.895 5.772 1.00 78.06 87 GLY A N 1
ATOM 686 C CA . GLY A 1 87 ? 1.362 -5.935 4.743 1.00 78.06 87 GLY A CA 1
ATOM 687 C C . GLY A 1 87 ? 1.164 -5.373 3.333 1.00 78.06 87 GLY A C 1
ATOM 688 O O . GLY A 1 87 ? 1.919 -5.720 2.422 1.00 78.06 87 GLY A O 1
ATOM 689 N N . CYS A 1 88 ? 0.204 -4.461 3.155 1.00 75.19 88 CYS A N 1
ATOM 690 C CA . CYS A 1 88 ? -0.044 -3.805 1.870 1.00 75.19 88 CYS A CA 1
ATOM 691 C C . CYS A 1 88 ? 1.156 -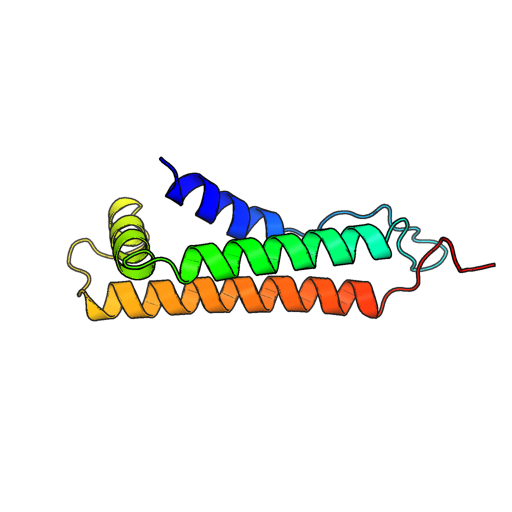2.971 1.402 1.00 75.19 88 CYS A C 1
ATOM 693 O O . CYS A 1 88 ? 1.562 -3.091 0.246 1.00 75.19 88 CYS A O 1
ATOM 695 N N . ARG A 1 89 ? 1.777 -2.192 2.302 1.00 76.56 89 ARG A N 1
ATOM 696 C CA . ARG A 1 89 ? 2.984 -1.403 1.990 1.00 76.56 89 ARG A CA 1
ATOM 697 C C . ARG A 1 89 ? 4.115 -2.287 1.464 1.00 76.56 89 ARG A C 1
ATOM 699 O O . ARG A 1 89 ? 4.728 -1.972 0.447 1.00 76.56 89 ARG A O 1
ATOM 706 N N . ARG A 1 90 ? 4.358 -3.429 2.116 1.00 79.12 90 ARG A N 1
ATOM 707 C CA . ARG A 1 90 ? 5.393 -4.388 1.694 1.00 79.12 90 ARG A CA 1
ATOM 708 C C . ARG A 1 90 ? 5.088 -5.035 0.349 1.00 79.12 90 ARG A C 1
ATOM 710 O O . ARG A 1 90 ? 5.997 -5.189 -0.460 1.00 79.12 90 ARG A O 1
ATOM 717 N N . ALA A 1 91 ? 3.836 -5.426 0.112 1.00 72.81 91 ALA A N 1
ATOM 718 C CA . ALA A 1 91 ? 3.429 -6.022 -1.158 1.00 72.81 91 ALA A CA 1
ATOM 719 C C . ALA A 1 91 ? 3.622 -5.044 -2.325 1.00 72.81 91 ALA A C 1
ATOM 721 O O . ALA A 1 91 ? 4.142 -5.426 -3.370 1.00 72.81 91 ALA A O 1
ATOM 722 N N . LEU A 1 92 ? 3.269 -3.776 -2.119 1.00 73.88 92 LEU A N 1
ATOM 723 C CA . LEU A 1 92 ? 3.433 -2.746 -3.133 1.00 73.88 92 LEU A CA 1
ATOM 724 C C . LEU A 1 92 ? 4.908 -2.441 -3.421 1.00 73.88 92 LEU A C 1
ATOM 726 O O . LEU A 1 92 ? 5.305 -2.422 -4.584 1.00 73.88 92 LEU A O 1
ATOM 730 N N . GLN A 1 93 ? 5.732 -2.280 -2.379 1.00 77.06 93 GLN A N 1
ATOM 731 C CA . GLN A 1 93 ? 7.175 -2.078 -2.547 1.00 77.06 93 GLN A CA 1
ATOM 732 C C . GLN A 1 93 ? 7.813 -3.245 -3.306 1.00 77.06 93 GLN A C 1
ATOM 734 O O . GLN A 1 93 ? 8.597 -3.029 -4.222 1.00 77.06 93 GLN A O 1
ATOM 739 N N . LYS A 1 94 ? 7.413 -4.484 -2.997 1.00 79.19 94 LYS A N 1
ATOM 740 C CA . LYS A 1 94 ? 7.880 -5.669 -3.722 1.00 79.19 94 LYS A CA 1
ATOM 741 C C . LYS A 1 94 ? 7.551 -5.604 -5.219 1.00 79.19 94 LYS A C 1
ATOM 743 O O . LYS A 1 94 ? 8.364 -6.041 -6.028 1.00 79.19 94 LYS A O 1
ATOM 748 N N . ASN A 1 95 ? 6.385 -5.075 -5.594 1.00 74.50 95 ASN A N 1
ATOM 749 C CA . ASN A 1 95 ? 6.018 -4.903 -7.001 1.00 74.50 95 ASN A CA 1
ATOM 750 C C . ASN A 1 95 ? 6.852 -3.801 -7.680 1.00 74.50 95 ASN A C 1
ATOM 752 O O . ASN A 1 95 ? 7.313 -4.004 -8.801 1.00 74.50 95 ASN A O 1
ATOM 756 N N . ILE A 1 96 ? 7.106 -2.678 -6.995 1.00 77.19 96 ILE A N 1
ATOM 757 C CA . ILE A 1 96 ? 8.014 -1.621 -7.479 1.00 77.19 96 ILE A CA 1
ATOM 758 C C . ILE A 1 96 ? 9.422 -2.188 -7.700 1.00 77.19 96 ILE A C 1
ATOM 760 O O . ILE A 1 96 ? 10.018 -1.981 -8.756 1.00 77.19 96 ILE A O 1
ATOM 764 N N . ASP A 1 97 ? 9.939 -2.952 -6.739 1.00 81.25 97 ASP A N 1
ATOM 765 C CA . ASP A 1 97 ? 11.261 -3.576 -6.824 1.00 81.25 97 ASP A CA 1
ATOM 766 C C . ASP A 1 97 ? 11.339 -4.572 -7.992 1.00 81.25 97 ASP A C 1
ATOM 768 O O . ASP A 1 97 ? 12.319 -4.582 -8.738 1.00 81.25 97 ASP A O 1
ATOM 772 N N . ALA A 1 98 ? 10.288 -5.372 -8.204 1.00 77.62 98 ALA A N 1
ATOM 773 C CA . ALA A 1 98 ? 10.203 -6.297 -9.333 1.00 77.62 98 ALA A CA 1
ATOM 774 C C . ALA A 1 98 ? 10.223 -5.565 -10.690 1.00 77.62 98 ALA A C 1
ATOM 776 O O . ALA A 1 98 ? 10.951 -5.963 -11.604 1.00 77.62 98 ALA A O 1
ATOM 777 N N . LEU A 1 99 ? 9.482 -4.459 -10.811 1.00 75.75 99 LEU A N 1
ATOM 778 C CA . LEU A 1 99 ? 9.513 -3.611 -12.005 1.00 75.75 99 LEU A CA 1
ATOM 779 C C . LEU A 1 99 ? 10.880 -2.945 -12.195 1.00 75.75 99 LEU A C 1
ATOM 781 O O . LEU A 1 99 ? 11.349 -2.831 -13.324 1.00 75.75 99 LEU A O 1
ATOM 785 N N . ASN A 1 100 ? 11.553 -2.542 -11.115 1.00 77.69 100 ASN A N 1
ATOM 786 C CA . ASN A 1 100 ? 12.881 -1.931 -11.172 1.00 77.69 100 ASN A CA 1
ATOM 787 C C . ASN A 1 100 ? 13.953 -2.866 -11.741 1.00 77.69 100 ASN A C 1
ATOM 789 O O . ASN A 1 100 ? 14.814 -2.391 -12.483 1.00 77.69 100 ASN A O 1
ATOM 793 N N . ILE A 1 101 ? 13.877 -4.165 -11.440 1.00 81.50 101 ILE A N 1
ATOM 794 C CA . ILE A 1 101 ? 14.801 -5.185 -11.962 1.00 81.50 101 ILE A CA 1
ATOM 795 C C . ILE A 1 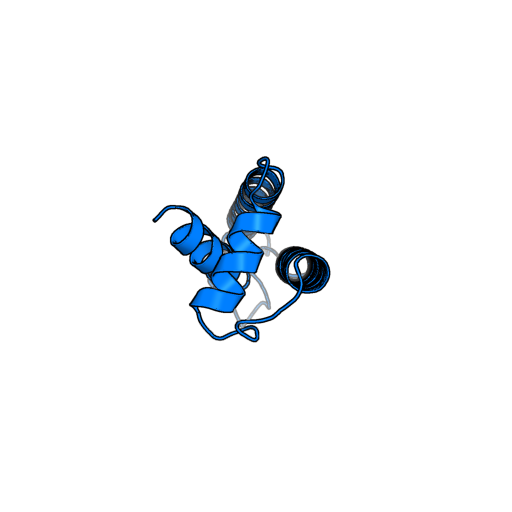101 ? 14.537 -5.477 -13.448 1.00 81.50 101 ILE A C 1
ATOM 797 O O . ILE A 1 101 ? 15.474 -5.771 -14.186 1.00 81.50 101 ILE A O 1
ATOM 801 N N . SER A 1 102 ? 13.286 -5.360 -13.897 1.00 76.31 102 SER A N 1
ATOM 802 C CA . SER A 1 102 ? 12.904 -5.620 -15.291 1.00 76.31 102 SER A CA 1
ATOM 803 C C . SER A 1 102 ? 13.395 -4.490 -16.217 1.00 76.31 102 SER A C 1
ATOM 805 O O . SER A 1 102 ? 13.238 -3.317 -15.864 1.00 76.31 102 SER A O 1
ATOM 807 N N . PRO A 1 103 ? 13.991 -4.772 -17.385 1.00 76.19 103 PRO A N 1
ATOM 808 C CA . PRO A 1 103 ? 14.428 -3.741 -18.326 1.00 76.19 103 PRO A CA 1
ATOM 809 C C . PRO A 1 103 ? 13.239 -3.015 -18.995 1.00 76.19 103 PRO A C 1
ATOM 811 O O . PRO A 1 103 ? 12.135 -3.551 -19.098 1.00 76.19 103 PRO A O 1
ATOM 814 N N . ASP A 1 104 ? 13.450 -1.761 -19.412 1.00 80.12 104 ASP A N 1
ATOM 815 C CA . ASP A 1 104 ? 12.431 -0.945 -20.095 1.00 80.12 104 ASP A CA 1
ATOM 816 C C . ASP A 1 104 ? 12.499 -1.182 -21.608 1.00 80.12 104 ASP A C 1
ATOM 818 O O . ASP A 1 104 ? 13.519 -0.869 -22.225 1.00 80.12 104 ASP A O 1
ATOM 822 N N . CYS A 1 105 ? 11.412 -1.677 -22.212 1.00 75.25 105 CYS A N 1
ATOM 823 C CA . CYS A 1 105 ? 11.372 -1.986 -23.647 1.00 75.25 105 CYS A CA 1
ATOM 824 C C . CYS A 1 105 ? 11.611 -0.762 -24.547 1.00 75.25 105 CYS A C 1
ATOM 826 O O . CYS A 1 105 ? 11.963 -0.919 -25.707 1.00 75.25 105 CYS A O 1
ATOM 828 N N . SER A 1 106 ? 11.419 0.464 -24.044 1.00 69.25 106 SER A N 1
ATOM 829 C CA . SER A 1 106 ? 11.714 1.689 -24.803 1.00 69.25 106 SER A CA 1
ATOM 830 C C . SER A 1 106 ? 13.209 2.018 -24.893 1.00 69.25 106 SER A C 1
ATOM 832 O O . SER A 1 106 ? 13.591 2.943 -25.608 1.00 69.25 106 SER A O 1
ATOM 834 N N . THR A 1 107 ? 14.048 1.281 -24.160 1.00 64.94 107 THR A N 1
ATOM 835 C CA . THR A 1 107 ? 15.498 1.506 -24.049 1.00 64.94 107 THR A CA 1
ATOM 836 C C . THR A 1 107 ? 16.341 0.323 -24.527 1.00 64.94 107 THR A C 1
ATOM 838 O O . THR A 1 107 ? 17.567 0.401 -24.485 1.00 64.94 107 THR A O 1
ATOM 841 N N . ILE A 1 108 ? 15.694 -0.767 -24.948 1.00 61.12 108 ILE A N 1
ATOM 842 C CA . ILE A 1 108 ? 16.342 -1.945 -25.527 1.00 61.12 108 ILE A CA 1
ATOM 843 C C . ILE A 1 108 ? 16.370 -1.727 -27.046 1.00 61.12 108 ILE A C 1
ATOM 845 O O . ILE A 1 108 ? 15.310 -1.616 -27.658 1.00 61.12 108 ILE A O 1
ATOM 849 N N . ASP A 1 109 ? 17.575 -1.574 -27.602 1.00 53.97 109 ASP A N 1
ATOM 850 C CA . ASP A 1 109 ? 17.850 -1.436 -29.047 1.00 53.97 109 ASP A CA 1
ATOM 851 C C . ASP A 1 109 ? 17.629 -2.751 -29.814 1.00 53.97 109 ASP A C 1
ATOM 853 O O . ASP A 1 109 ? 18.097 -3.806 -29.319 1.00 53.97 109 ASP A O 1
#

Radius of gyration: 17.31 Å; chains: 1; bounding box: 36×23×51 Å

Foldseek 3Di:
DVVVVLVVLLVVLLPQDPFPQDPVQQAGEPLVVNLVVLVVSLVVSVVCCPPPCSQVVQLVVCCVVVVDPVPQDSVRSNVVSVVSSVVSSVSSVVSSVVSVVHHYPVPDD

Sequence (109 aa):
MKSLLVLSALFLTSAPVYSQYYADDDCVLNKASEIQRMESELQEQVKETEEPGFIDSFGDRLVFTGHLPKDASASMKKELALWFIEGCRRALQKNIDALNISPDCSTID

Secondary structure (DSSP, 8-state):
-HHHHHHHHHHHHSS-----EETTTTEETTHHHHHHHHHHHHHHHHHHHHSTTHHHHHHHHHHHTTSS-TT--HHHHHHHHHHHHHHHHHHHHHHHHHHHHSPBTTS--

pLDDT: mean 72.07, std 12.9, range [39.47, 91.56]